Protein AF-A0A951RM07-F1 (afdb_monomer_lite)

Sequence (80 aa):
MRQFLKTIAGIFSSGFELIRSSRLAKILLLIVFIKFMIFYGFLKGFLYPKYLKPHYENDAHRTEQVLHDLTTPHKIVTDD

Radius of gyration: 26.89 Å; chains: 1; bounding box: 73×30×52 Å

Foldseek 3Di:
DVVVVVVVVVVVVVVVVVCVVDPVSVVVVVVVVVVVVVVVCCCVVPVCVPPVPPPDPDVVVVVVVVVCVVPPPPPPPPDD

pLDDT: mean 82.59, std 11.31, range [47.47, 97.62]

Secondary structure (DSSP, 8-state):
-HHHHHHHHHHHHHHHHHHHH-HHHHHHHHHHHHHHHHHHHHIIIIIIIIIIS-S-SSHHHHHHHHHHHHHS--------

Structure (mmCIF, N/CA/C/O backbone):
data_AF-A0A951RM07-F1
#
_entry.id   AF-A0A951RM07-F1
#
loop_
_atom_site.group_PDB
_atom_site.id
_atom_site.type_symbol
_atom_site.label_atom_id
_atom_site.label_alt_id
_atom_site.label_comp_id
_atom_site.label_asym_id
_atom_site.label_entity_id
_atom_site.label_seq_id
_atom_site.pdbx_PDB_ins_code
_atom_site.Cartn_x
_atom_site.Cartn_y
_atom_site.Cartn_z
_atom_site.occupancy
_atom_site.B_iso_or_equiv
_atom_site.auth_seq_id
_atom_site.auth_comp_id
_atom_site.auth_asym_id
_atom_site.auth_atom_id
_atom_site.pdbx_PDB_model_num
ATOM 1 N N . MET A 1 1 ? -19.506 -23.073 4.180 1.00 63.28 1 MET A N 1
ATOM 2 C CA . MET A 1 1 ? -19.038 -21.724 3.764 1.00 63.28 1 MET A CA 1
ATOM 3 C C . MET A 1 1 ? -19.818 -20.562 4.376 1.00 63.28 1 MET A C 1
ATOM 5 O O . MET A 1 1 ? -19.190 -19.722 4.998 1.00 63.28 1 MET A O 1
ATOM 9 N N . ARG A 1 2 ? -21.155 -20.490 4.268 1.00 74.31 2 ARG A N 1
ATOM 10 C CA . ARG A 1 2 ? -21.944 -19.339 4.776 1.00 74.31 2 ARG A CA 1
ATOM 11 C C . ARG A 1 2 ? -21.785 -19.037 6.278 1.00 74.31 2 ARG A C 1
ATOM 13 O O . ARG A 1 2 ? -21.791 -17.875 6.660 1.00 74.31 2 ARG A O 1
ATOM 20 N N . GLN A 1 3 ? -21.625 -20.073 7.102 1.00 79.19 3 GLN A N 1
ATOM 21 C CA . GLN A 1 3 ? -21.336 -19.957 8.540 1.00 79.19 3 GLN A CA 1
ATOM 22 C C . GLN A 1 3 ? -19.986 -19.258 8.784 1.00 79.19 3 GLN A C 1
ATOM 24 O O . GLN A 1 3 ? -19.947 -18.234 9.453 1.00 79.19 3 GLN A O 1
ATOM 29 N N . PHE A 1 4 ? -18.915 -19.717 8.125 1.00 80.69 4 PHE A N 1
ATOM 30 C CA . PHE A 1 4 ? -17.590 -19.088 8.191 1.00 80.69 4 PHE A CA 1
ATOM 31 C C . PHE A 1 4 ? -17.596 -17.623 7.740 1.00 80.69 4 PHE A C 1
ATOM 33 O O . PHE A 1 4 ? -16.999 -16.786 8.408 1.00 80.69 4 PHE A O 1
ATOM 40 N N . LEU A 1 5 ? -18.313 -17.284 6.659 1.00 85.44 5 LEU A N 1
ATOM 41 C CA . LEU A 1 5 ? -18.430 -15.888 6.221 1.00 85.44 5 LEU A CA 1
ATOM 42 C C . LEU A 1 5 ? -19.118 -15.004 7.269 1.00 85.44 5 LEU A C 1
ATOM 44 O O . LEU A 1 5 ? -18.681 -13.878 7.477 1.00 85.44 5 LEU A O 1
ATOM 48 N N . LYS A 1 6 ? -20.166 -15.494 7.942 1.00 85.06 6 LYS A N 1
ATOM 49 C CA . LYS A 1 6 ? -20.847 -14.732 9.001 1.00 85.06 6 LYS A CA 1
ATOM 50 C C . LYS A 1 6 ? -19.958 -14.537 10.227 1.00 85.06 6 LYS A C 1
ATOM 52 O O . LYS A 1 6 ? -19.940 -13.444 10.780 1.00 85.06 6 LYS A O 1
ATOM 57 N N . THR A 1 7 ? -19.198 -15.557 10.621 1.00 85.38 7 THR A N 1
ATOM 58 C CA . THR A 1 7 ? -18.249 -15.457 11.736 1.00 85.38 7 THR A CA 1
ATOM 59 C C . THR A 1 7 ? -17.135 -14.461 11.424 1.00 85.38 7 THR A C 1
ATOM 61 O O . THR A 1 7 ? -16.856 -13.582 12.232 1.00 85.38 7 THR A O 1
ATOM 64 N N . ILE A 1 8 ? -16.551 -14.533 10.225 1.00 86.81 8 ILE A N 1
ATOM 65 C CA . ILE A 1 8 ? -15.520 -13.588 9.776 1.00 86.81 8 ILE A CA 1
ATOM 66 C C . ILE A 1 8 ? -16.088 -12.168 9.705 1.00 86.81 8 ILE A C 1
ATOM 68 O O . ILE A 1 8 ? -15.462 -11.242 10.210 1.00 86.81 8 ILE A O 1
ATOM 72 N N . ALA A 1 9 ? -17.287 -11.997 9.144 1.00 87.12 9 ALA A N 1
ATOM 73 C CA . ALA A 1 9 ? -17.946 -10.697 9.068 1.00 87.12 9 ALA A CA 1
ATOM 74 C C . ALA A 1 9 ? -18.221 -10.101 10.458 1.00 87.12 9 ALA A C 1
ATOM 76 O O . ALA A 1 9 ? -17.983 -8.913 10.657 1.00 87.12 9 ALA A O 1
ATOM 77 N N . GLY A 1 10 ? -18.652 -10.919 11.426 1.00 86.62 10 GLY A N 1
ATOM 78 C CA . GLY A 1 10 ? -18.884 -10.483 12.806 1.00 86.62 10 GLY A CA 1
ATOM 79 C C . GLY A 1 10 ? -17.600 -10.079 13.540 1.00 86.62 10 GLY A C 1
ATOM 80 O O . GLY A 1 10 ? -17.588 -9.097 14.283 1.00 86.62 10 GLY A O 1
ATOM 81 N N . ILE A 1 11 ? -16.493 -10.787 13.300 1.00 88.38 11 ILE A N 1
ATOM 82 C CA . ILE A 1 11 ? -15.170 -10.426 13.837 1.00 88.38 11 ILE A CA 1
ATOM 83 C C . ILE A 1 11 ? -14.673 -9.120 13.202 1.00 88.38 11 ILE A C 1
ATOM 85 O O . ILE A 1 11 ? -14.133 -8.254 13.887 1.00 88.38 11 ILE A O 1
ATOM 89 N N . PHE A 1 12 ? -14.896 -8.939 11.900 1.00 88.44 12 PHE A N 1
ATOM 90 C CA . PHE A 1 12 ? -14.490 -7.726 11.196 1.00 88.44 12 PHE A CA 1
ATOM 91 C C . PHE A 1 12 ? -15.272 -6.497 11.663 1.00 88.44 12 PHE A C 1
ATOM 93 O O . PHE A 1 12 ? -14.679 -5.447 11.907 1.00 88.44 12 PHE A O 1
ATOM 100 N N . SER A 1 13 ? -16.593 -6.621 11.819 1.00 88.81 13 SER A N 1
ATOM 101 C CA . SER A 1 13 ? -17.440 -5.514 12.267 1.00 88.81 13 SER A CA 1
ATOM 102 C C . SER A 1 13 ? -17.121 -5.104 13.704 1.00 88.81 13 SER A C 1
ATOM 104 O O . SER A 1 13 ? -16.965 -3.917 13.973 1.00 88.81 13 SER A O 1
ATOM 106 N N . SER A 1 14 ? -16.942 -6.074 14.606 1.00 87.81 14 SER A N 1
ATOM 107 C CA . SER A 1 14 ? -16.578 -5.810 16.005 1.00 87.81 14 SER A CA 1
ATOM 108 C C . SER A 1 14 ? -15.172 -5.216 16.143 1.00 87.81 14 SER A C 1
ATOM 110 O O . SER A 1 14 ? -14.980 -4.249 16.880 1.00 87.81 14 SER A O 1
ATOM 112 N N . GLY A 1 15 ? -14.194 -5.717 15.381 1.00 85.19 15 GLY A N 1
ATOM 113 C CA . GLY A 1 15 ? -12.853 -5.132 15.316 1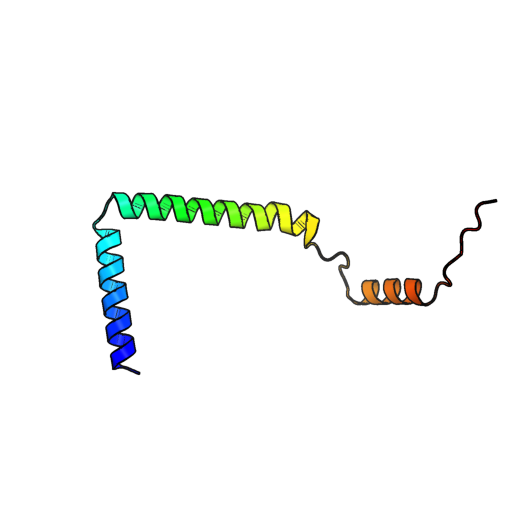.00 85.19 15 GLY A CA 1
ATOM 114 C C . GLY A 1 15 ? -12.864 -3.695 14.783 1.00 85.19 15 GLY A C 1
ATOM 115 O O . GLY A 1 15 ? -12.209 -2.815 15.344 1.00 85.19 15 GLY A O 1
ATOM 116 N N . PHE A 1 16 ? -13.658 -3.424 13.744 1.00 87.38 16 PHE A N 1
ATOM 117 C CA . PHE A 1 16 ? -13.820 -2.077 13.199 1.00 87.38 16 PHE A CA 1
ATOM 118 C C . PHE A 1 16 ? -14.475 -1.118 14.201 1.00 87.38 16 PHE A C 1
ATOM 120 O O . PHE A 1 16 ? -14.067 0.038 14.318 1.00 87.38 16 PHE A O 1
ATOM 127 N N . GLU A 1 17 ? -15.454 -1.593 14.965 1.00 87.88 17 GLU A N 1
ATOM 128 C CA . GLU A 1 17 ? -16.142 -0.811 15.991 1.00 87.88 17 GLU A CA 1
ATOM 129 C C . GLU A 1 17 ? -15.229 -0.472 17.184 1.00 87.88 17 GLU A C 1
ATOM 131 O O . GLU A 1 17 ? -15.216 0.667 17.662 1.00 87.88 17 GLU A O 1
ATOM 136 N N . LEU A 1 18 ? -14.362 -1.403 17.595 1.00 85.06 18 LEU A N 1
ATOM 137 C CA . LEU A 1 18 ? -13.290 -1.179 18.577 1.00 85.06 18 LEU A CA 1
ATOM 138 C C . LEU A 1 18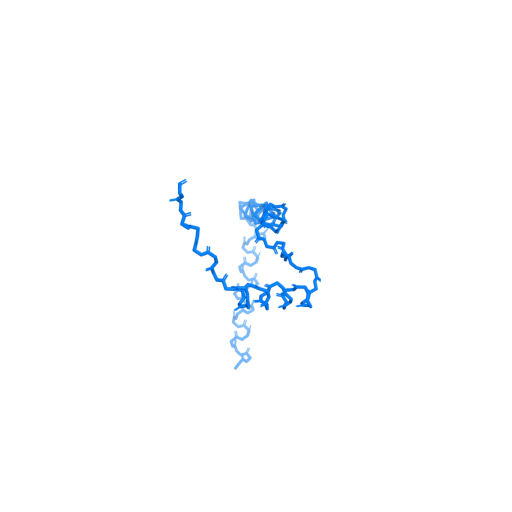 ? -12.281 -0.113 18.120 1.00 85.06 18 LEU A C 1
ATOM 140 O O . LEU A 1 18 ? -11.906 0.782 18.881 1.00 85.06 18 LEU A O 1
ATOM 144 N N . ILE A 1 19 ? -11.875 -0.157 16.851 1.00 86.88 19 ILE A N 1
ATOM 145 C CA . ILE A 1 19 ? -10.978 0.853 16.272 1.00 86.88 19 ILE A CA 1
ATOM 146 C C . ILE A 1 19 ? -11.692 2.210 16.162 1.00 86.88 19 ILE A C 1
ATOM 148 O O . ILE A 1 19 ? -11.100 3.257 16.428 1.00 86.88 19 ILE A O 1
ATOM 152 N N . ARG A 1 20 ? -12.981 2.217 15.799 1.00 85.56 20 ARG A N 1
ATOM 153 C CA . ARG A 1 20 ? -13.788 3.437 15.661 1.00 85.56 20 ARG A CA 1
ATOM 154 C C . ARG A 1 20 ? -14.109 4.093 17.006 1.00 85.56 20 ARG A C 1
ATOM 156 O O . ARG A 1 20 ? -14.233 5.318 17.050 1.00 85.56 20 ARG A O 1
ATOM 163 N N . SER A 1 21 ? -14.236 3.332 18.084 1.00 90.06 21 SER A N 1
ATOM 164 C CA . SER A 1 21 ? -14.503 3.869 19.425 1.00 90.06 21 SER A CA 1
ATOM 165 C C . SER A 1 21 ? -13.238 4.416 20.097 1.00 90.06 21 SER A C 1
ATOM 167 O O . SER A 1 21 ? -13.296 5.448 20.763 1.00 90.06 21 SER A O 1
ATOM 169 N N . SER A 1 22 ? -12.070 3.811 19.859 1.00 93.19 22 SER A N 1
ATOM 170 C CA . SER A 1 22 ? -10.814 4.229 20.490 1.00 93.19 22 SER A CA 1
ATOM 171 C C . SER A 1 22 ? -10.110 5.379 19.756 1.00 93.19 22 SER A C 1
ATOM 173 O O . SER A 1 22 ? -9.751 5.289 18.581 1.00 93.19 22 SER A O 1
ATOM 175 N N . ARG A 1 23 ? -9.837 6.481 20.471 1.00 90.81 23 ARG A N 1
ATOM 176 C CA . ARG A 1 23 ? -9.070 7.625 19.939 1.00 90.81 23 ARG A CA 1
ATOM 177 C C . ARG A 1 23 ? -7.605 7.256 19.669 1.00 90.81 23 ARG A C 1
ATOM 179 O O . ARG A 1 23 ? -7.047 7.702 18.671 1.00 90.81 23 ARG A O 1
ATOM 186 N N . LEU A 1 24 ? -7.016 6.406 20.513 1.00 93.00 24 LEU A N 1
ATOM 187 C CA . LEU A 1 24 ? -5.645 5.909 20.352 1.00 93.00 24 LEU A CA 1
ATOM 188 C C . LEU A 1 24 ? -5.509 5.011 19.118 1.00 93.00 24 LEU A C 1
ATOM 190 O O . LEU A 1 24 ? -4.578 5.192 18.338 1.00 93.00 24 LEU A O 1
ATOM 194 N N . ALA A 1 25 ? -6.460 4.096 18.901 1.00 91.62 25 ALA A N 1
ATOM 195 C CA . ALA A 1 25 ? -6.426 3.184 17.757 1.00 91.62 25 ALA A CA 1
ATOM 196 C C . ALA A 1 25 ? -6.455 3.938 16.418 1.00 91.62 25 ALA A C 1
ATOM 198 O O . ALA A 1 25 ? -5.709 3.598 15.503 1.00 91.62 25 ALA A O 1
ATOM 199 N N . LYS A 1 26 ? -7.250 5.012 16.320 1.00 91.06 26 LYS A N 1
ATOM 200 C CA . LYS A 1 26 ? -7.293 5.882 15.130 1.00 91.06 26 LYS A CA 1
ATOM 201 C C . LYS A 1 26 ? -5.962 6.568 14.856 1.00 91.06 26 LYS A C 1
ATOM 203 O O . LYS A 1 26 ? -5.527 6.615 13.711 1.00 91.06 26 LYS A O 1
ATOM 208 N N . ILE A 1 27 ? -5.329 7.105 15.899 1.00 95.00 27 ILE A N 1
ATOM 209 C CA . ILE A 1 27 ? -4.036 7.786 15.776 1.00 95.00 27 ILE A CA 1
ATOM 210 C C . ILE A 1 27 ? -2.970 6.787 15.327 1.00 95.00 27 ILE A C 1
ATOM 212 O O . ILE A 1 27 ? -2.218 7.067 14.398 1.00 95.00 27 ILE A O 1
ATOM 216 N N . LEU A 1 28 ? -2.943 5.598 15.931 1.00 95.25 28 LEU A N 1
ATOM 217 C CA . LEU A 1 28 ? -1.998 4.552 15.559 1.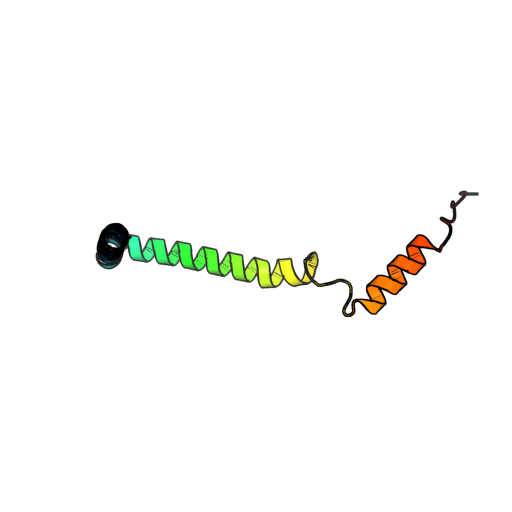00 95.25 28 LEU A CA 1
ATOM 218 C C . LEU A 1 28 ? -2.208 4.095 14.108 1.00 95.25 28 LEU A C 1
ATOM 220 O O . LEU A 1 28 ? -1.246 3.997 13.350 1.00 95.25 28 LEU A O 1
ATOM 224 N N . LEU A 1 29 ? -3.465 3.892 13.700 1.00 94.00 29 LEU A N 1
ATOM 225 C CA . LEU A 1 29 ? -3.817 3.540 12.325 1.00 94.00 29 LEU A CA 1
ATOM 226 C C . LEU A 1 29 ? -3.368 4.622 11.337 1.00 94.00 29 LEU A C 1
ATOM 228 O O . LEU A 1 29 ? -2.808 4.297 10.294 1.00 94.00 29 LEU A O 1
ATOM 232 N N . LEU A 1 30 ? -3.556 5.900 11.678 1.00 95.69 30 LEU A N 1
ATOM 233 C CA . LEU A 1 30 ? -3.100 7.022 10.861 1.00 95.69 30 LEU A CA 1
ATOM 234 C C . LEU A 1 30 ? -1.571 7.032 10.720 1.00 95.69 30 LEU A C 1
ATOM 236 O O . LEU A 1 30 ? -1.064 7.199 9.615 1.00 95.69 30 LEU A O 1
ATOM 240 N N . ILE A 1 31 ? -0.829 6.801 11.808 1.00 96.81 31 ILE A N 1
ATOM 241 C CA . ILE A 1 31 ? 0.641 6.725 11.782 1.00 96.81 31 ILE A CA 1
ATOM 242 C C . ILE A 1 31 ? 1.110 5.577 10.882 1.00 96.81 31 ILE A C 1
ATOM 244 O O . ILE A 1 31 ? 2.014 5.756 10.064 1.00 96.81 31 ILE A O 1
ATOM 248 N N . VAL A 1 32 ? 0.493 4.400 11.017 1.00 96.56 32 VAL A N 1
ATOM 249 C CA . VAL A 1 32 ? 0.799 3.232 10.184 1.00 96.56 32 VAL A CA 1
ATOM 250 C C . VAL A 1 32 ? 0.500 3.537 8.717 1.00 96.56 32 VAL A C 1
ATOM 252 O O . VAL A 1 32 ? 1.355 3.317 7.862 1.00 96.56 32 VAL A O 1
ATOM 255 N N . PHE A 1 33 ? -0.664 4.117 8.426 1.00 96.94 33 PHE A N 1
ATOM 256 C CA . PHE A 1 33 ? -1.052 4.511 7.075 1.00 96.94 33 PHE A CA 1
ATOM 257 C C . PHE A 1 33 ? -0.051 5.489 6.451 1.00 96.94 33 PHE A C 1
ATOM 259 O O . PHE A 1 33 ? 0.418 5.259 5.338 1.00 96.94 33 PHE A O 1
ATOM 266 N N . ILE A 1 34 ? 0.346 6.533 7.185 1.00 97.62 34 ILE A N 1
ATOM 267 C CA . ILE A 1 34 ? 1.347 7.507 6.732 1.00 97.62 34 ILE A CA 1
ATOM 268 C C . ILE A 1 34 ? 2.680 6.813 6.435 1.00 97.62 34 ILE A C 1
ATOM 270 O O . ILE A 1 34 ? 3.274 7.066 5.390 1.00 97.62 34 ILE A O 1
ATOM 274 N N . LYS A 1 35 ? 3.141 5.901 7.302 1.00 96.19 35 LYS A N 1
ATOM 275 C CA . LYS A 1 35 ? 4.372 5.133 7.055 1.00 96.19 35 LYS A CA 1
ATOM 276 C C . LYS A 1 35 ? 4.291 4.329 5.761 1.00 96.19 35 LYS A C 1
ATOM 278 O O . LYS A 1 35 ? 5.223 4.398 4.966 1.00 96.19 35 LYS A O 1
ATOM 283 N N . PHE A 1 36 ? 3.194 3.611 5.527 1.00 97.25 36 PHE A N 1
ATOM 284 C CA . PHE A 1 36 ? 2.999 2.874 4.277 1.00 97.25 36 PHE A CA 1
ATOM 285 C C . PHE A 1 36 ? 2.953 3.803 3.063 1.00 97.25 36 PHE A C 1
ATOM 287 O O . PHE A 1 36 ? 3.549 3.480 2.039 1.00 97.25 36 PHE A O 1
ATOM 294 N N . MET A 1 37 ? 2.321 4.973 3.180 1.00 96.56 37 MET A N 1
ATOM 295 C CA . MET A 1 37 ? 2.292 5.969 2.109 1.00 96.56 37 MET A CA 1
ATOM 296 C C . MET A 1 37 ? 3.692 6.489 1.771 1.00 96.56 37 MET A C 1
ATOM 298 O O . MET A 1 37 ? 4.046 6.578 0.597 1.00 96.56 37 MET A O 1
ATOM 302 N N . ILE A 1 38 ? 4.501 6.794 2.790 1.00 96.44 38 ILE A N 1
ATOM 303 C CA . ILE A 1 38 ? 5.889 7.239 2.620 1.00 96.44 38 ILE A CA 1
ATOM 304 C C . ILE A 1 38 ? 6.728 6.124 1.996 1.00 96.44 38 ILE A C 1
ATOM 306 O O . ILE A 1 38 ? 7.444 6.385 1.036 1.00 96.44 38 ILE A O 1
ATOM 310 N N . PHE A 1 39 ? 6.617 4.883 2.482 1.00 94.75 39 PHE A N 1
ATOM 311 C CA . PHE A 1 39 ? 7.323 3.740 1.896 1.00 94.75 39 PHE A CA 1
ATOM 312 C C . PHE A 1 39 ? 6.933 3.526 0.434 1.00 94.75 39 PHE A C 1
ATOM 314 O O . PHE A 1 39 ? 7.806 3.397 -0.417 1.00 94.75 39 PHE A O 1
ATOM 321 N N . TYR A 1 40 ? 5.640 3.543 0.116 1.00 94.31 40 TYR A N 1
ATOM 322 C CA . TYR A 1 40 ? 5.158 3.412 -1.256 1.00 94.31 40 TYR A CA 1
ATOM 323 C C . TYR A 1 40 ? 5.670 4.547 -2.152 1.00 94.31 40 TYR A C 1
ATOM 325 O O . TYR A 1 40 ? 6.171 4.293 -3.247 1.00 94.31 40 TYR A O 1
ATOM 333 N N . GLY A 1 41 ? 5.597 5.793 -1.677 1.00 94.31 41 GLY A N 1
ATOM 334 C CA . GLY A 1 41 ? 6.125 6.957 -2.385 1.00 94.31 41 GLY A CA 1
ATOM 335 C C . GLY A 1 41 ? 7.636 6.871 -2.600 1.00 94.31 41 GLY A C 1
ATOM 336 O O . GLY A 1 41 ? 8.111 7.149 -3.696 1.00 94.31 41 GLY A O 1
ATOM 337 N N . PHE A 1 42 ? 8.385 6.414 -1.595 1.00 92.25 42 PHE A N 1
ATOM 338 C CA . PHE A 1 42 ? 9.826 6.196 -1.684 1.00 92.25 42 PHE A CA 1
ATOM 339 C C . PHE A 1 42 ? 10.172 5.088 -2.685 1.00 92.25 42 PHE A C 1
ATOM 341 O O . PHE A 1 42 ? 11.000 5.302 -3.564 1.00 92.25 42 PHE A O 1
ATOM 348 N N . LEU A 1 43 ? 9.506 3.932 -2.631 1.00 90.62 43 LEU A N 1
ATOM 349 C CA . LEU A 1 43 ? 9.713 2.862 -3.610 1.00 90.62 43 LEU A CA 1
ATOM 350 C C . LEU A 1 43 ? 9.389 3.356 -5.028 1.00 90.62 43 LEU A C 1
ATOM 352 O O . LEU A 1 43 ? 10.178 3.183 -5.952 1.00 90.62 43 LEU A O 1
ATOM 356 N N . LYS A 1 44 ? 8.257 4.032 -5.222 1.00 87.31 44 LYS A N 1
ATOM 357 C CA . LYS A 1 44 ? 7.862 4.500 -6.554 1.00 87.31 44 LYS A CA 1
ATOM 358 C C . LYS A 1 44 ? 8.758 5.625 -7.080 1.00 87.31 44 LYS A C 1
ATOM 360 O O . LYS A 1 44 ? 9.099 5.628 -8.257 1.00 87.31 44 LYS A O 1
ATOM 365 N N . GLY A 1 45 ? 9.133 6.573 -6.227 1.00 88.19 45 GLY A N 1
ATOM 366 C CA . GLY A 1 45 ? 9.914 7.749 -6.608 1.00 88.19 45 GLY A CA 1
ATOM 367 C C . GLY A 1 45 ? 11.420 7.504 -6.686 1.00 88.19 45 GLY A C 1
ATOM 368 O O . GLY A 1 45 ? 12.084 8.110 -7.516 1.00 88.19 45 GLY A O 1
ATOM 369 N N . PHE A 1 46 ? 11.969 6.620 -5.850 1.00 87.25 46 PHE A N 1
ATOM 370 C CA . PHE A 1 46 ? 13.406 6.339 -5.796 1.00 87.25 46 PHE A CA 1
ATOM 371 C C . PHE A 1 46 ? 13.762 4.978 -6.398 1.00 87.25 46 PHE A C 1
ATOM 373 O O . PHE A 1 46 ? 14.652 4.904 -7.243 1.00 87.25 46 PHE A O 1
ATOM 380 N N . LEU A 1 47 ? 13.070 3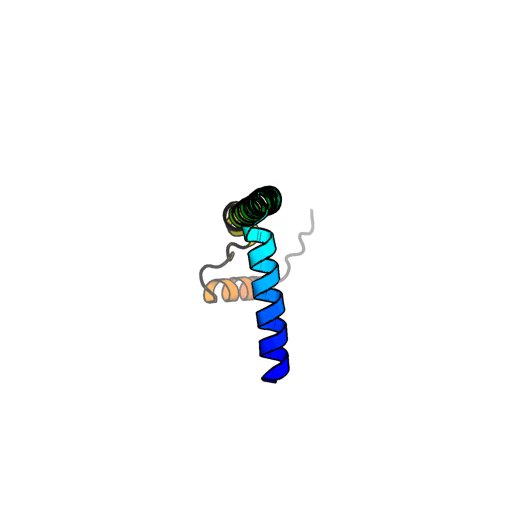.904 -5.998 1.00 83.38 47 LEU A N 1
ATOM 381 C CA . LEU A 1 47 ? 13.419 2.546 -6.434 1.00 83.38 47 LEU A CA 1
ATOM 382 C C . LEU A 1 47 ? 13.092 2.330 -7.919 1.00 83.38 47 LEU A C 1
ATOM 384 O O . LEU A 1 47 ? 13.906 1.774 -8.655 1.00 83.38 47 LEU A O 1
ATOM 388 N N . TYR A 1 48 ? 11.933 2.815 -8.374 1.00 80.75 48 TYR A N 1
ATOM 389 C CA . TYR A 1 48 ? 11.491 2.613 -9.753 1.00 80.75 48 TYR A CA 1
ATOM 390 C C . TYR A 1 48 ? 12.428 3.242 -10.801 1.00 80.75 48 TYR A C 1
ATOM 392 O O . TYR A 1 48 ? 12.915 2.507 -11.654 1.00 80.75 48 TYR A O 1
ATOM 400 N N . PRO A 1 49 ? 12.769 4.545 -10.751 1.00 80.25 49 PRO A N 1
ATOM 401 C CA . PRO A 1 49 ? 13.608 5.153 -11.785 1.00 80.25 49 PRO A CA 1
ATOM 402 C C . PRO A 1 49 ? 15.075 4.715 -11.742 1.00 80.25 49 PRO A C 1
ATOM 404 O O . PRO A 1 49 ? 15.710 4.678 -12.793 1.00 80.25 49 PRO A O 1
ATOM 407 N N . LYS A 1 50 ? 15.627 4.398 -10.561 1.00 76.38 50 LYS A N 1
ATOM 408 C CA . LYS A 1 50 ? 17.040 4.000 -10.440 1.00 76.38 50 LYS A CA 1
ATOM 409 C C . LYS A 1 50 ? 17.296 2.519 -10.695 1.00 76.38 50 LYS A C 1
ATOM 411 O O . LYS A 1 50 ? 18.362 2.199 -11.204 1.00 76.38 50 LYS A O 1
ATOM 416 N N . TYR A 1 51 ? 16.375 1.634 -10.310 1.00 76.75 51 TYR A N 1
ATOM 417 C CA . TYR A 1 51 ? 16.653 0.191 -10.265 1.00 76.75 51 TYR A CA 1
ATOM 418 C C . TYR A 1 51 ? 15.689 -0.655 -11.095 1.00 76.75 51 TYR A C 1
ATOM 420 O O . TYR A 1 51 ? 16.077 -1.725 -11.550 1.00 76.75 51 TYR A O 1
ATOM 428 N N . LEU A 1 52 ? 14.445 -0.205 -11.289 1.00 71.44 52 LEU A N 1
ATOM 429 C CA . LEU A 1 52 ? 13.419 -0.972 -12.009 1.00 71.44 52 LEU A CA 1
ATOM 430 C C . LEU A 1 52 ? 13.050 -0.363 -13.362 1.00 71.44 52 LEU A C 1
ATOM 432 O O . LEU A 1 52 ? 12.200 -0.922 -14.054 1.00 71.44 52 LEU A O 1
ATOM 436 N N . LYS A 1 53 ? 13.656 0.768 -13.750 1.00 71.75 53 LYS A N 1
ATOM 437 C CA . LYS A 1 53 ? 13.447 1.341 -15.076 1.00 71.75 53 LYS A CA 1
ATOM 438 C C . LYS A 1 53 ? 13.926 0.292 -16.084 1.00 71.75 53 LYS A C 1
ATOM 440 O O . LYS A 1 53 ? 15.102 -0.075 -16.025 1.00 71.75 53 LYS A O 1
ATOM 445 N N . PRO A 1 54 ? 13.050 -0.207 -16.975 1.00 67.69 54 PRO A N 1
ATOM 446 C CA . PRO A 1 54 ? 13.469 -1.138 -18.007 1.00 67.69 54 PRO A CA 1
ATOM 447 C C . PRO A 1 54 ? 14.626 -0.501 -18.774 1.00 67.69 54 PRO A C 1
ATOM 449 O O . PRO A 1 54 ? 14.492 0.614 -19.275 1.00 67.69 54 PRO A O 1
ATOM 452 N N . HIS A 1 55 ? 15.776 -1.177 -18.817 1.00 66.88 55 HIS A N 1
ATOM 453 C CA . HIS A 1 55 ? 16.944 -0.690 -19.561 1.00 66.88 55 HIS A CA 1
ATOM 454 C C . HIS A 1 55 ? 16.646 -0.580 -21.066 1.00 66.88 55 HIS A C 1
ATOM 456 O O . HIS A 1 55 ? 17.289 0.181 -21.778 1.00 66.88 55 HIS A O 1
ATOM 462 N N . TYR A 1 56 ? 15.625 -1.307 -21.525 1.00 63.66 56 TYR A N 1
ATOM 463 C CA . TYR A 1 56 ? 15.205 -1.397 -22.912 1.00 63.66 56 TYR A CA 1
ATOM 464 C C . TYR A 1 56 ? 13.763 -0.914 -23.045 1.00 63.66 56 TYR A C 1
ATOM 466 O O . TYR A 1 56 ? 12.871 -1.434 -22.376 1.00 63.66 56 TYR A O 1
ATOM 474 N N . GLU A 1 57 ? 13.536 0.064 -23.919 1.00 67.75 57 GLU A N 1
ATOM 475 C CA . GLU A 1 57 ? 12.193 0.569 -24.239 1.00 67.75 57 GLU A CA 1
ATOM 476 C C . GLU A 1 57 ? 11.411 -0.383 -25.162 1.00 67.75 57 GLU A C 1
ATOM 478 O O . GLU A 1 57 ? 10.185 -0.337 -25.200 1.00 67.75 57 GLU A O 1
ATOM 483 N N . ASN A 1 58 ? 12.112 -1.269 -25.880 1.00 74.06 58 ASN A N 1
ATOM 484 C CA . ASN A 1 58 ? 11.535 -2.232 -26.814 1.00 74.06 58 ASN A CA 1
ATOM 485 C C . ASN A 1 58 ? 12.290 -3.571 -26.738 1.00 74.06 58 ASN A C 1
ATOM 487 O O . ASN A 1 58 ? 13.523 -3.598 -26.690 1.00 74.06 58 ASN A O 1
ATOM 491 N N . ASP A 1 59 ? 11.559 -4.684 -26.765 1.00 72.25 59 ASP A N 1
ATOM 492 C CA . ASP A 1 59 ? 12.122 -6.039 -26.731 1.00 72.25 59 ASP A CA 1
ATOM 493 C C . ASP A 1 59 ? 13.038 -6.337 -27.937 1.00 72.25 59 ASP A C 1
ATOM 495 O O . ASP A 1 59 ? 13.967 -7.143 -27.822 1.00 72.25 59 ASP A O 1
ATOM 499 N N . ALA A 1 60 ? 12.841 -5.648 -29.069 1.00 76.00 60 ALA A N 1
ATOM 500 C CA . ALA A 1 60 ? 13.712 -5.756 -30.243 1.00 76.00 60 ALA A CA 1
ATOM 501 C C . ALA A 1 60 ? 15.156 -5.305 -29.942 1.00 76.00 60 ALA A C 1
ATOM 503 O O . ALA A 1 60 ? 16.101 -6.036 -30.233 1.00 76.00 60 ALA A O 1
ATOM 504 N N . HIS A 1 61 ? 15.325 -4.168 -29.256 1.00 75.50 61 HIS A N 1
ATOM 505 C CA . HIS A 1 61 ? 16.645 -3.649 -28.871 1.00 75.50 61 HIS A CA 1
ATOM 506 C C . HIS A 1 61 ? 17.343 -4.539 -27.839 1.00 75.50 61 HIS A C 1
ATOM 508 O O . HIS A 1 61 ? 18.562 -4.694 -27.877 1.00 75.50 61 HIS A O 1
ATOM 514 N N . ARG A 1 62 ? 16.572 -5.175 -26.944 1.00 78.38 62 ARG A N 1
ATOM 515 C CA . ARG A 1 62 ? 17.124 -6.151 -25.995 1.00 78.38 62 ARG A CA 1
ATOM 516 C C . ARG A 1 62 ? 17.673 -7.377 -26.723 1.00 78.38 62 ARG A C 1
ATOM 518 O O . ARG A 1 62 ? 18.736 -7.875 -26.369 1.00 78.38 62 ARG A O 1
ATOM 525 N N . THR A 1 63 ? 16.952 -7.851 -27.736 1.00 80.56 63 THR A N 1
ATOM 526 C CA . THR A 1 63 ? 17.355 -9.014 -28.536 1.00 80.56 63 THR A CA 1
ATOM 527 C C . THR A 1 63 ? 18.606 -8.719 -29.355 1.00 80.56 63 THR A C 1
ATOM 529 O O . THR A 1 63 ? 19.522 -9.531 -29.331 1.00 80.56 63 THR A O 1
ATOM 532 N N . GLU A 1 64 ? 18.687 -7.559 -30.015 1.00 81.81 64 GLU A N 1
ATOM 53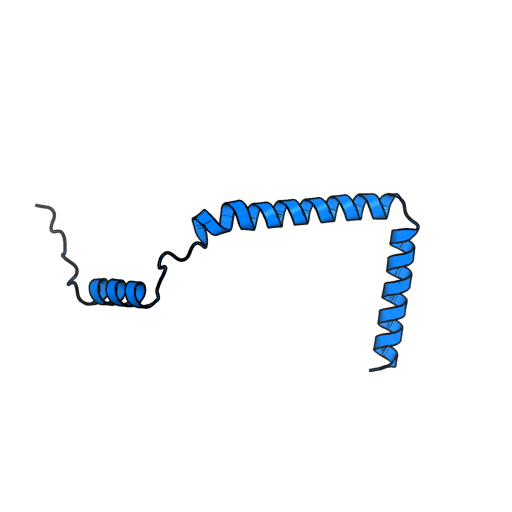3 C CA . GLU A 1 64 ? 19.873 -7.152 -30.786 1.00 81.81 64 GLU A CA 1
ATOM 534 C C . GLU A 1 64 ? 21.131 -7.052 -29.921 1.00 81.81 64 GLU A C 1
ATOM 536 O O . GLU A 1 64 ? 22.174 -7.570 -30.316 1.00 81.81 64 GLU A O 1
ATOM 541 N N . GLN A 1 65 ? 21.037 -6.458 -28.725 1.00 81.75 65 GLN A N 1
ATOM 542 C CA . GLN A 1 65 ? 22.182 -6.361 -27.818 1.00 81.75 65 GLN A CA 1
ATOM 543 C C . GLN A 1 65 ? 22.638 -7.739 -27.320 1.00 81.75 65 GLN A C 1
ATOM 545 O O . GLN A 1 65 ? 23.827 -8.035 -27.338 1.00 81.75 65 GLN A O 1
ATOM 550 N N . VAL A 1 66 ? 21.706 -8.620 -26.946 1.00 83.56 66 VAL A N 1
ATOM 551 C CA . VAL A 1 66 ? 22.048 -9.996 -26.546 1.00 83.56 66 VAL A CA 1
ATOM 552 C C . VAL A 1 66 ? 22.654 -10.777 -27.714 1.00 83.56 66 VAL A C 1
ATOM 554 O O . VAL A 1 66 ? 23.609 -11.525 -27.520 1.00 83.56 66 VAL A O 1
ATOM 557 N N . LEU A 1 67 ? 22.133 -10.600 -28.932 1.00 84.88 67 LEU A N 1
ATOM 558 C CA . LEU A 1 67 ? 22.688 -11.237 -30.124 1.00 84.88 67 LEU A CA 1
ATOM 559 C C . LEU A 1 67 ? 24.124 -10.766 -30.361 1.00 84.88 67 LEU A C 1
ATOM 561 O O . LEU A 1 67 ? 24.998 -11.589 -30.612 1.00 84.88 67 LEU A O 1
A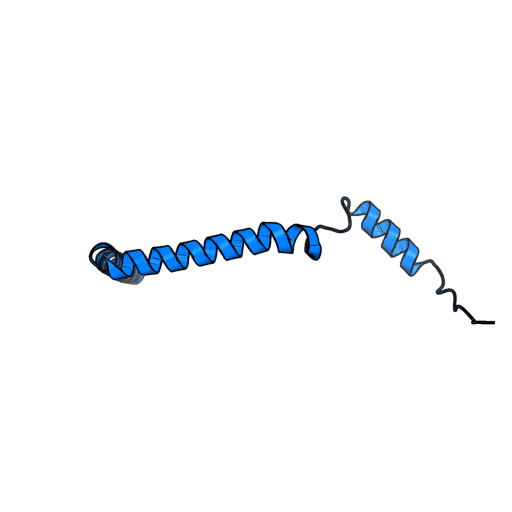TOM 565 N N . HIS A 1 68 ? 24.369 -9.461 -30.238 1.00 82.62 68 HIS A N 1
ATOM 566 C CA . HIS A 1 68 ? 25.694 -8.863 -30.351 1.00 82.62 68 HIS A CA 1
ATOM 567 C C . HIS A 1 68 ? 26.653 -9.398 -29.277 1.00 82.62 68 HIS A C 1
ATOM 569 O O . HIS A 1 68 ? 27.761 -9.812 -29.610 1.00 82.62 68 HIS A O 1
ATOM 575 N N . ASP A 1 69 ? 26.226 -9.478 -28.017 1.00 82.94 69 ASP A N 1
ATOM 576 C CA . ASP A 1 69 ? 27.054 -9.976 -26.910 1.00 82.94 69 ASP A CA 1
ATOM 577 C C . ASP A 1 69 ? 27.403 -11.468 -27.055 1.00 82.94 69 ASP A C 1
ATOM 579 O O . ASP A 1 69 ? 28.499 -11.888 -26.690 1.00 82.94 69 ASP A O 1
ATOM 583 N N . LEU A 1 70 ? 26.496 -12.275 -27.616 1.00 85.31 70 LEU A N 1
ATOM 584 C CA . LEU A 1 70 ? 26.714 -13.707 -27.855 1.00 85.31 70 LEU A CA 1
ATOM 585 C C . LEU A 1 70 ? 27.518 -14.003 -29.129 1.00 85.31 70 LEU A C 1
ATOM 587 O O . LEU A 1 70 ? 28.152 -15.054 -29.215 1.00 85.31 70 LEU A O 1
ATOM 591 N N . THR A 1 71 ? 27.461 -13.124 -30.133 1.00 84.50 71 THR A N 1
ATOM 592 C CA . THR A 1 71 ? 28.133 -13.326 -31.433 1.00 84.50 71 THR A CA 1
ATOM 593 C C . THR A 1 71 ? 29.464 -12.599 -31.545 1.00 84.50 71 THR A C 1
ATOM 595 O O . THR A 1 71 ? 30.280 -12.966 -32.391 1.00 84.50 71 THR A O 1
ATOM 598 N N . THR A 1 72 ? 29.725 -11.615 -30.684 1.00 79.38 72 THR A N 1
ATOM 599 C CA . THR A 1 72 ? 31.037 -10.977 -30.607 1.00 79.38 72 THR A CA 1
ATOM 600 C C . THR A 1 72 ? 31.995 -11.921 -29.878 1.00 79.38 72 THR A C 1
ATOM 602 O O . THR A 1 72 ? 31.799 -12.189 -28.690 1.00 79.38 72 THR A O 1
ATOM 605 N N . PRO A 1 73 ? 33.040 -12.448 -30.541 1.00 66.81 73 PRO A N 1
ATOM 606 C CA . PRO A 1 73 ? 34.033 -13.265 -29.863 1.00 66.81 73 PRO A CA 1
ATOM 607 C C . PRO A 1 73 ? 34.684 -12.426 -28.763 1.00 66.81 73 PRO A C 1
ATOM 609 O O . PRO A 1 73 ? 35.109 -11.296 -29.010 1.00 66.81 73 PRO A O 1
ATOM 612 N N . HIS A 1 74 ? 34.735 -12.971 -27.545 1.00 62.38 74 HIS A N 1
ATOM 613 C CA . HIS A 1 74 ? 35.359 -12.329 -26.393 1.00 62.38 74 HIS A CA 1
ATOM 614 C C . HIS A 1 74 ? 36.791 -11.936 -26.768 1.00 62.38 74 HIS A C 1
ATOM 616 O O . HIS A 1 74 ? 37.670 -12.793 -26.878 1.00 62.38 74 HIS A O 1
ATOM 622 N N . LYS A 1 75 ? 37.018 -10.647 -27.041 1.00 61.31 75 LYS A N 1
ATOM 623 C CA . LYS A 1 75 ? 38.350 -10.136 -27.340 1.00 61.31 75 LYS A CA 1
ATOM 624 C C . LYS A 1 75 ? 39.131 -10.244 -26.039 1.00 61.31 75 LYS A C 1
ATOM 626 O O . LYS A 1 75 ? 38.959 -9.414 -25.151 1.00 61.31 75 LYS A O 1
ATOM 631 N N . ILE A 1 76 ? 39.925 -11.305 -25.909 1.00 61.19 76 ILE A N 1
ATOM 632 C CA . ILE A 1 76 ? 40.898 -11.429 -24.831 1.00 61.19 76 ILE A CA 1
ATOM 633 C C . ILE A 1 76 ? 41.830 -10.236 -25.012 1.00 61.19 76 ILE A C 1
ATOM 635 O O . ILE A 1 76 ? 42.585 -10.173 -25.980 1.00 61.19 76 ILE A O 1
ATOM 639 N N . VAL A 1 77 ? 41.675 -9.233 -24.151 1.00 64.81 77 VAL A N 1
ATOM 640 C CA . VAL A 1 77 ? 42.610 -8.119 -24.054 1.00 64.81 77 VAL A CA 1
ATOM 641 C C . VAL A 1 77 ? 43.874 -8.723 -23.458 1.00 64.81 77 VAL A C 1
ATOM 643 O O . VAL A 1 77 ? 43.986 -8.874 -22.245 1.00 64.81 77 VAL A O 1
ATOM 646 N N . THR A 1 78 ? 44.772 -9.187 -24.321 1.00 57.59 78 THR A N 1
ATOM 647 C CA . THR A 1 78 ? 46.174 -9.353 -23.957 1.00 57.59 78 THR A CA 1
ATOM 648 C C . THR A 1 78 ? 46.722 -7.948 -23.747 1.00 57.59 78 THR A C 1
ATOM 650 O O . THR A 1 78 ? 46.751 -7.144 -24.677 1.00 57.59 78 THR A O 1
ATOM 653 N N . ASP A 1 79 ? 46.983 -7.640 -22.479 1.00 57.22 79 ASP A N 1
ATOM 654 C CA . ASP A 1 79 ? 47.676 -6.442 -22.013 1.00 57.22 79 ASP A CA 1
ATOM 655 C C . ASP A 1 79 ? 49.145 -6.590 -22.449 1.00 57.22 79 ASP A C 1
ATOM 657 O O . ASP A 1 79 ? 49.829 -7.497 -21.967 1.00 57.22 79 ASP A O 1
ATOM 661 N N . ASP A 1 80 ? 49.566 -5.782 -23.429 1.00 47.47 80 ASP A N 1
ATOM 662 C CA . ASP A 1 80 ? 50.945 -5.690 -23.935 1.00 47.47 80 ASP A CA 1
ATOM 663 C C . ASP A 1 80 ? 51.654 -4.474 -23.315 1.00 47.47 80 ASP A C 1
ATOM 665 O O . ASP A 1 80 ? 51.065 -3.364 -23.354 1.00 47.47 80 ASP A O 1
#